Protein AF-A0A7S4MB52-F1 (afdb_monomer_lite)

Sequence (101 aa):
MNSFMSLLDYGFTPCSLAEGSASCRYPENYVQAESKYTPANITDAEQVVNDLDLLLTGNRINPTFKQYIINEYNETMTNESPEAAFKLAQKLVVLSPEFHV

pLDDT: mean 79.73, std 15.94, range [48.81, 96.44]

Radius of gyration: 15.65 Å; chains: 1; bounding box: 41×30×42 Å

Foldseek 3Di:
DCPVLCCLVQADFDWDDDDPDTDTDDGPPDRPDHPPDDQPDLPDLLSLLCVLCCPQQNVPDDPVLSVVLSVQLNVCCVVPNSSRSSSSSNVSSCVDPSNVD

Structure (mmCIF, N/CA/C/O backbone):
data_AF-A0A7S4MB52-F1
#
_entry.id   AF-A0A7S4MB52-F1
#
loop_
_atom_site.group_PDB
_atom_site.id
_atom_site.type_symbol
_atom_site.label_atom_id
_atom_site.label_alt_id
_atom_site.label_comp_id
_atom_site.label_asym_id
_atom_site.label_entity_id
_atom_site.label_seq_id
_atom_site.pdbx_PDB_ins_code
_atom_site.Cartn_x
_atom_site.Cartn_y
_atom_site.Cartn_z
_atom_site.occupancy
_atom_site.B_iso_or_equiv
_atom_site.auth_seq_id
_atom_site.auth_comp_id
_atom_site.auth_asym_id
_atom_site.auth_atom_id
_atom_site.pdbx_PDB_model_num
ATOM 1 N N . MET A 1 1 ? 16.500 -4.107 -2.897 1.00 48.81 1 MET A N 1
ATOM 2 C CA . MET A 1 1 ? 15.033 -3.973 -2.748 1.00 48.81 1 MET A CA 1
ATOM 3 C C . MET A 1 1 ? 14.528 -2.576 -3.154 1.00 48.81 1 MET A C 1
ATOM 5 O O . MET A 1 1 ? 13.607 -2.074 -2.538 1.00 48.81 1 MET A O 1
ATOM 9 N N . ASN A 1 2 ? 15.062 -1.943 -4.213 1.00 54.75 2 ASN A N 1
ATOM 10 C CA . ASN A 1 2 ? 14.678 -0.558 -4.569 1.00 54.75 2 ASN A CA 1
ATOM 11 C C . ASN A 1 2 ? 13.768 -0.457 -5.803 1.00 54.75 2 ASN A C 1
ATOM 13 O O . ASN A 1 2 ? 13.092 0.547 -5.981 1.00 54.75 2 ASN A O 1
ATOM 17 N N . SER A 1 3 ? 13.705 -1.494 -6.641 1.00 60.88 3 SER A N 1
ATOM 18 C CA . SER A 1 3 ? 13.042 -1.403 -7.947 1.00 60.88 3 SER A CA 1
ATOM 19 C C . SER A 1 3 ? 11.515 -1.286 -7.863 1.00 60.88 3 SER A C 1
ATOM 21 O O . SER A 1 3 ? 10.936 -0.516 -8.621 1.00 60.88 3 SER A O 1
ATOM 23 N N . PHE A 1 4 ? 10.856 -1.992 -6.933 1.00 70.62 4 PHE A N 1
ATOM 24 C CA . PHE A 1 4 ? 9.396 -1.892 -6.764 1.00 70.62 4 PHE A CA 1
ATOM 25 C C . PHE A 1 4 ? 8.981 -0.618 -6.014 1.00 70.62 4 PHE A C 1
ATOM 27 O O . PHE A 1 4 ? 7.970 -0.007 -6.335 1.00 70.62 4 PHE A O 1
ATOM 34 N N . MET A 1 5 ? 9.801 -0.156 -5.068 1.00 71.88 5 MET A N 1
ATOM 35 C CA . MET A 1 5 ? 9.579 1.122 -4.387 1.00 71.88 5 MET A CA 1
ATOM 36 C C . MET A 1 5 ? 9.654 2.292 -5.378 1.00 71.88 5 MET A C 1
ATOM 38 O O . MET A 1 5 ? 8.769 3.139 -5.407 1.00 71.88 5 MET A O 1
ATOM 42 N N . SER A 1 6 ? 10.660 2.289 -6.263 1.00 66.69 6 SER A N 1
ATOM 43 C CA . SER A 1 6 ? 10.762 3.270 -7.348 1.00 66.69 6 SER A CA 1
ATOM 44 C C . SER A 1 6 ? 9.597 3.185 -8.337 1.00 66.69 6 SER A C 1
ATOM 46 O O . SER A 1 6 ? 9.183 4.221 -8.845 1.00 66.69 6 SER A O 1
ATOM 48 N N . LEU A 1 7 ? 9.035 1.992 -8.575 1.00 72.06 7 LEU A N 1
ATOM 49 C CA . LEU A 1 7 ? 7.821 1.826 -9.380 1.00 72.06 7 LEU A CA 1
ATOM 50 C C . LEU A 1 7 ? 6.606 2.495 -8.724 1.00 72.06 7 LEU A C 1
ATOM 52 O O . LEU A 1 7 ? 5.864 3.194 -9.406 1.00 72.06 7 LEU A O 1
ATOM 56 N N . LEU A 1 8 ? 6.412 2.310 -7.416 1.00 72.25 8 LEU A N 1
ATOM 57 C CA . LEU A 1 8 ? 5.340 2.985 -6.676 1.00 72.25 8 LEU A CA 1
ATOM 58 C C . LEU A 1 8 ? 5.541 4.503 -6.644 1.00 72.25 8 LEU A C 1
ATOM 60 O O . LEU A 1 8 ? 4.575 5.264 -6.684 1.00 72.25 8 LEU A O 1
ATOM 64 N N . ASP A 1 9 ? 6.794 4.955 -6.565 1.00 68.94 9 ASP A N 1
ATOM 65 C CA . ASP A 1 9 ? 7.103 6.376 -6.476 1.00 68.94 9 ASP A CA 1
ATOM 66 C C . ASP A 1 9 ? 7.006 7.128 -7.798 1.00 68.94 9 ASP A C 1
ATOM 68 O O . ASP A 1 9 ? 6.451 8.230 -7.817 1.00 68.94 9 ASP A O 1
ATOM 72 N N . TYR A 1 10 ? 7.527 6.534 -8.868 1.00 65.12 10 TYR A N 1
ATOM 73 C CA . TYR A 1 10 ? 7.819 7.223 -10.123 1.00 65.12 10 TYR A CA 1
ATOM 74 C C . TYR A 1 10 ? 7.326 6.476 -11.369 1.00 65.12 10 TYR A C 1
ATOM 76 O O . TYR A 1 10 ? 7.445 7.005 -12.473 1.00 65.12 10 TYR A O 1
ATOM 84 N N . GLY A 1 11 ? 6.778 5.264 -11.228 1.00 62.38 11 GLY A N 1
ATOM 85 C CA . GLY A 1 11 ? 6.425 4.418 -12.366 1.00 62.38 11 GLY A CA 1
ATOM 86 C C . GLY A 1 11 ? 7.638 3.755 -13.042 1.00 62.38 11 GLY A C 1
ATOM 87 O O . GLY A 1 11 ? 8.787 3.941 -12.634 1.00 62.38 11 GLY A O 1
ATOM 88 N N . PHE A 1 12 ? 7.404 2.956 -14.092 1.00 61.28 12 PHE A N 1
ATOM 89 C CA . PHE A 1 12 ? 8.492 2.465 -14.949 1.00 61.28 12 PHE A CA 1
ATOM 90 C C . PHE A 1 12 ? 8.906 3.528 -15.966 1.00 61.28 12 PHE A C 1
ATOM 92 O O . PHE A 1 12 ? 8.147 3.873 -16.875 1.00 61.28 12 PHE A O 1
ATOM 99 N N . THR A 1 13 ? 10.154 3.968 -15.856 1.00 60.47 13 THR A N 1
ATOM 100 C CA . THR A 1 13 ? 10.801 4.819 -16.849 1.00 60.47 13 THR A CA 1
ATOM 101 C C . THR A 1 13 ? 11.457 3.959 -17.936 1.00 60.47 13 THR A C 1
ATOM 103 O O . THR A 1 13 ? 12.293 3.114 -17.602 1.00 60.47 13 THR A O 1
ATOM 106 N N . PRO A 1 14 ? 11.161 4.163 -19.234 1.00 57.34 14 PRO A N 1
ATOM 107 C CA . PRO A 1 14 ? 11.891 3.487 -20.297 1.00 57.34 14 PRO A CA 1
ATOM 108 C C . PRO A 1 14 ? 13.359 3.924 -20.299 1.00 57.34 14 PRO A C 1
ATOM 110 O O . PRO A 1 14 ? 13.674 5.106 -20.468 1.00 57.34 14 PRO A O 1
ATOM 113 N N . CYS A 1 15 ? 14.265 2.957 -20.172 1.00 59.91 15 CYS A N 1
ATOM 114 C CA . CYS A 1 15 ? 15.679 3.153 -20.468 1.00 59.91 15 CYS A CA 1
ATOM 115 C C . CYS A 1 15 ? 15.984 2.530 -21.833 1.00 59.91 15 CYS A C 1
ATOM 117 O O . CYS A 1 15 ? 15.704 1.357 -22.076 1.00 59.91 15 CYS A O 1
ATOM 119 N N . SER A 1 16 ? 16.555 3.331 -22.728 1.00 59.38 16 SER A N 1
ATOM 120 C CA . SER A 1 16 ? 17.088 2.855 -24.002 1.00 59.38 16 SER A CA 1
ATOM 121 C C . SER A 1 16 ? 18.531 2.406 -23.787 1.00 59.38 16 SER A C 1
ATOM 123 O O . SER A 1 16 ? 19.354 3.187 -23.303 1.00 59.38 16 SER A O 1
ATOM 125 N N . LEU A 1 17 ? 18.832 1.159 -24.154 1.00 56.09 17 LEU A N 1
ATOM 126 C CA . LEU A 1 17 ? 20.193 0.634 -24.241 1.00 56.09 17 LEU A CA 1
ATOM 127 C C . LEU A 1 17 ? 20.618 0.678 -25.711 1.00 56.09 17 LEU A C 1
ATOM 129 O O . LEU A 1 17 ? 20.385 -0.271 -26.456 1.00 56.09 17 LEU A O 1
ATOM 133 N N . ALA A 1 18 ? 21.207 1.795 -26.131 1.00 51.53 18 ALA A N 1
ATOM 134 C CA . ALA A 1 18 ? 21.846 1.904 -27.437 1.00 51.53 18 ALA A CA 1
ATOM 135 C C . ALA A 1 18 ? 23.366 1.861 -27.235 1.00 51.53 18 ALA A C 1
ATOM 137 O O . ALA A 1 18 ? 23.899 2.627 -26.432 1.00 51.53 18 ALA A O 1
ATOM 138 N N . GLU A 1 19 ? 24.021 0.914 -27.915 1.00 48.97 19 GLU A N 1
ATOM 139 C CA . GLU A 1 19 ? 25.476 0.745 -28.087 1.00 48.97 19 GLU A CA 1
ATOM 140 C C . GLU A 1 19 ? 26.359 1.570 -27.128 1.00 48.97 19 GLU A C 1
ATOM 142 O O . GLU A 1 19 ? 26.889 2.623 -27.470 1.00 48.97 19 GLU A O 1
ATOM 147 N N . GLY A 1 20 ? 26.520 1.085 -25.892 1.00 55.66 20 GLY A N 1
ATOM 148 C CA . GLY A 1 20 ? 27.486 1.636 -24.934 1.00 55.66 20 GLY A CA 1
ATOM 149 C C . GLY A 1 20 ? 27.016 2.827 -24.090 1.00 55.66 20 GLY A C 1
ATOM 150 O O . GLY A 1 20 ? 27.774 3.273 -23.232 1.00 55.66 20 GLY A O 1
ATOM 151 N N . SER A 1 21 ? 25.778 3.309 -24.249 1.00 49.81 21 SER A N 1
ATOM 152 C CA . SER A 1 21 ? 25.195 4.329 -23.366 1.00 49.81 21 SER A CA 1
ATOM 153 C C . SER A 1 21 ? 23.776 3.958 -22.922 1.00 49.81 21 SER A C 1
ATOM 155 O O . SER A 1 21 ? 22.879 3.727 -23.732 1.00 49.81 21 SER A O 1
ATOM 157 N N . ALA A 1 22 ? 23.566 3.878 -21.607 1.00 55.91 22 ALA A N 1
ATOM 158 C CA . ALA A 1 22 ? 22.232 3.767 -21.031 1.00 55.91 22 ALA A CA 1
ATOM 159 C C . ALA A 1 22 ? 21.661 5.182 -20.867 1.00 55.91 22 ALA A C 1
ATOM 161 O O . ALA A 1 22 ? 22.129 5.939 -20.018 1.00 55.91 22 ALA A O 1
ATOM 162 N N . SER A 1 23 ? 20.662 5.551 -21.674 1.00 60.03 23 SER A N 1
ATOM 163 C CA . SER A 1 23 ? 19.932 6.811 -21.495 1.00 60.03 23 SER A CA 1
ATOM 164 C C . SER A 1 23 ? 18.545 6.514 -20.930 1.00 60.03 23 SER A C 1
ATOM 166 O O . SER A 1 23 ? 17.683 5.973 -21.630 1.00 60.03 23 SER A O 1
ATOM 168 N N . CYS A 1 24 ? 18.323 6.868 -19.668 1.00 60.81 24 CYS A N 1
ATOM 169 C CA . CYS A 1 24 ? 16.996 6.857 -19.060 1.00 60.81 24 CYS A CA 1
ATOM 170 C C . CYS A 1 24 ? 16.377 8.255 -19.214 1.00 60.81 24 CYS A C 1
ATOM 172 O O . CYS A 1 24 ? 16.998 9.255 -18.849 1.00 60.81 24 CYS A O 1
ATOM 174 N N . ARG A 1 25 ? 15.174 8.350 -19.795 1.00 58.91 25 ARG A N 1
ATOM 175 C CA . ARG A 1 25 ? 14.449 9.629 -19.915 1.00 58.91 25 ARG A CA 1
ATOM 176 C C . ARG A 1 25 ? 13.901 10.022 -18.540 1.00 58.91 25 ARG A C 1
ATOM 178 O O . ARG A 1 25 ? 13.073 9.301 -18.015 1.00 58.91 25 ARG A O 1
ATOM 185 N N . TYR A 1 26 ? 14.334 11.138 -17.953 1.00 55.66 26 TYR A N 1
ATOM 186 C CA . TYR A 1 26 ? 13.784 11.612 -16.670 1.00 55.66 26 TYR A CA 1
ATOM 187 C C . TYR A 1 26 ? 12.250 11.842 -16.735 1.00 55.66 26 TYR A C 1
ATOM 189 O O . TYR A 1 26 ? 11.716 12.129 -17.811 1.00 55.66 26 TYR A O 1
ATOM 197 N N . PRO A 1 27 ? 11.532 11.680 -15.606 1.00 53.34 27 PRO A N 1
ATOM 198 C CA . PRO A 1 27 ? 10.235 10.999 -15.558 1.00 53.34 27 PRO A CA 1
ATOM 199 C C . PRO A 1 27 ? 8.999 11.879 -15.775 1.00 53.34 27 PRO A C 1
ATOM 201 O O . PRO A 1 27 ? 7.892 11.361 -15.715 1.00 53.34 27 PRO A O 1
ATOM 204 N N . GLU A 1 28 ? 9.126 13.178 -16.048 1.00 53.59 28 GLU A N 1
ATOM 205 C CA . GLU A 1 28 ? 7.950 14.065 -15.978 1.00 53.59 28 GLU A CA 1
ATOM 206 C C . GLU A 1 28 ? 6.864 13.771 -17.028 1.00 53.59 28 GLU A C 1
ATOM 208 O O . GLU A 1 28 ? 5.720 14.153 -16.823 1.00 53.59 28 GLU A O 1
ATOM 213 N N . ASN A 1 29 ? 7.177 13.069 -18.128 1.00 52.44 29 ASN A N 1
ATOM 214 C CA . ASN A 1 29 ? 6.220 12.873 -19.230 1.00 52.44 29 ASN A CA 1
ATOM 215 C C . ASN A 1 29 ? 6.176 11.458 -19.842 1.00 52.44 29 ASN A C 1
ATOM 217 O O . ASN A 1 29 ? 5.504 11.261 -20.852 1.00 52.44 29 ASN A O 1
ATOM 221 N N . TYR A 1 30 ? 6.906 10.475 -19.300 1.00 53.84 30 TYR A N 1
ATOM 222 C CA . TYR A 1 30 ? 7.011 9.133 -19.902 1.00 53.84 30 TYR A CA 1
ATOM 223 C C . TYR A 1 30 ? 7.032 8.026 -18.839 1.00 53.84 30 TYR A C 1
ATOM 225 O O . TYR A 1 30 ? 8.044 7.354 -18.647 1.00 53.84 30 TYR A O 1
ATOM 233 N N . VAL A 1 31 ? 5.895 7.815 -18.173 1.00 56.28 31 VAL A N 1
ATOM 234 C CA . VAL A 1 31 ? 5.652 6.609 -17.369 1.00 56.28 31 VAL A CA 1
ATOM 235 C C . VAL A 1 31 ? 5.094 5.528 -18.296 1.00 56.28 31 VAL A C 1
ATOM 237 O O . VAL A 1 31 ? 4.007 5.677 -18.849 1.00 56.28 31 VAL A O 1
ATOM 240 N N . GLN A 1 32 ? 5.851 4.453 -18.527 1.00 55.72 32 GLN A N 1
ATOM 241 C CA . GLN A 1 32 ? 5.436 3.367 -19.430 1.00 55.72 32 GLN A CA 1
ATOM 242 C C . GLN A 1 32 ? 4.526 2.336 -18.753 1.00 55.72 32 GLN A C 1
ATOM 244 O O . GLN A 1 32 ? 3.742 1.673 -19.431 1.00 55.72 32 GLN A O 1
ATOM 249 N N . ALA A 1 33 ? 4.622 2.199 -17.430 1.00 56.94 33 ALA A N 1
ATOM 250 C CA . ALA A 1 33 ? 3.730 1.362 -16.643 1.00 56.94 33 ALA A CA 1
ATOM 251 C C . ALA A 1 33 ? 3.542 1.956 -15.242 1.00 56.94 33 ALA A C 1
ATOM 253 O O . ALA A 1 33 ? 4.512 2.210 -14.525 1.00 56.94 33 ALA A O 1
ATOM 254 N N . GLU A 1 34 ? 2.278 2.156 -14.882 1.00 62.12 34 GLU A N 1
ATOM 255 C CA . GLU A 1 34 ? 1.805 2.568 -13.563 1.00 62.12 34 GLU A CA 1
ATOM 256 C C . GLU A 1 34 ? 0.845 1.504 -13.020 1.00 62.12 34 GLU A C 1
ATOM 258 O O . GLU A 1 34 ? 0.166 0.805 -13.784 1.00 62.12 34 GLU A O 1
ATOM 263 N N . SER A 1 35 ? 0.770 1.376 -11.697 1.00 64.56 35 SER A N 1
ATOM 264 C CA . SER A 1 35 ? -0.303 0.604 -11.079 1.00 64.56 35 SER A CA 1
ATOM 265 C C . SER A 1 35 ? -1.627 1.334 -11.306 1.00 64.56 35 SER A C 1
ATOM 267 O O . SER A 1 35 ? -1.849 2.394 -10.735 1.00 64.56 35 SER A O 1
ATOM 269 N N . LYS A 1 36 ? -2.528 0.742 -12.097 1.00 71.75 36 LYS A N 1
ATOM 270 C CA . LYS A 1 36 ? -3.898 1.255 -12.297 1.00 71.75 36 LYS A CA 1
ATOM 271 C C . LYS A 1 36 ? -4.873 0.841 -11.194 1.00 71.75 36 LYS A C 1
ATOM 273 O O . LYS A 1 36 ? -6.049 1.194 -11.254 1.00 71.75 36 LYS A O 1
ATOM 278 N N . TYR A 1 37 ? -4.416 0.038 -10.234 1.00 78.50 37 TYR A N 1
ATOM 279 C CA . T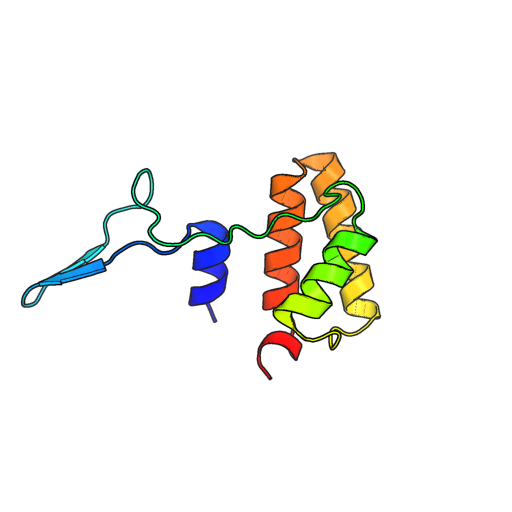YR A 1 37 ? -5.259 -0.388 -9.129 1.00 78.50 37 TYR A CA 1
ATOM 280 C C . TYR A 1 37 ? -5.638 0.822 -8.272 1.00 78.50 37 TYR A C 1
ATOM 282 O O . TYR A 1 37 ? -4.765 1.538 -7.782 1.00 78.50 37 TYR A O 1
ATOM 290 N N . THR A 1 38 ? -6.941 1.019 -8.098 1.00 80.38 38 THR A N 1
ATOM 291 C CA . THR A 1 38 ? -7.526 2.010 -7.198 1.00 80.38 38 THR A CA 1
ATOM 292 C C . THR A 1 38 ? -8.542 1.296 -6.310 1.00 80.38 38 THR A C 1
ATOM 294 O O . THR A 1 38 ? -9.326 0.489 -6.820 1.00 80.38 38 THR A O 1
ATOM 297 N N . PRO A 1 39 ? -8.516 1.526 -4.988 1.00 83.75 39 PRO A N 1
ATOM 298 C CA . PRO A 1 39 ? -9.473 0.903 -4.091 1.00 83.75 39 PRO A CA 1
ATOM 299 C C . PRO A 1 39 ? -10.881 1.435 -4.363 1.00 83.75 39 PRO A C 1
ATOM 301 O O . PRO A 1 39 ? -11.063 2.615 -4.669 1.00 83.75 39 PRO A O 1
ATOM 304 N N . ALA A 1 40 ? -11.889 0.574 -4.204 1.00 84.69 40 ALA A N 1
ATOM 305 C CA . ALA A 1 40 ? -13.289 0.956 -4.397 1.00 84.69 40 ALA A CA 1
ATOM 306 C C . ALA A 1 40 ? -13.729 2.066 -3.426 1.00 84.69 40 ALA A C 1
ATOM 308 O O . ALA A 1 40 ? -14.550 2.913 -3.777 1.00 84.69 40 ALA A O 1
ATOM 309 N N . ASN A 1 41 ? -13.157 2.071 -2.220 1.00 88.69 41 ASN A N 1
ATOM 310 C CA . ASN A 1 41 ? -13.351 3.109 -1.224 1.00 88.69 41 ASN A CA 1
ATOM 311 C C . ASN A 1 41 ? -12.003 3.522 -0.623 1.00 88.69 41 ASN A C 1
ATOM 313 O O . ASN A 1 41 ? -11.508 2.899 0.310 1.00 88.69 41 ASN A O 1
ATOM 317 N N . ILE A 1 42 ? -11.415 4.599 -1.144 1.00 89.12 42 ILE A N 1
ATOM 318 C CA . ILE A 1 42 ? -10.127 5.117 -0.656 1.00 89.12 42 ILE A CA 1
ATOM 319 C C . ILE A 1 42 ? -10.213 5.721 0.756 1.00 89.12 42 ILE A C 1
ATOM 321 O O . ILE A 1 42 ? -9.194 5.950 1.397 1.00 89.12 42 ILE A O 1
ATOM 325 N N . THR A 1 43 ? -11.415 5.993 1.267 1.00 89.81 43 THR A N 1
ATOM 326 C CA . THR A 1 43 ? -11.587 6.551 2.619 1.00 89.81 43 THR A CA 1
ATOM 327 C C . THR A 1 43 ? -11.626 5.493 3.718 1.00 89.81 43 THR A C 1
ATOM 329 O O . THR A 1 43 ? -11.486 5.834 4.888 1.00 89.81 43 THR A O 1
ATOM 332 N N . ASP A 1 44 ? -11.784 4.219 3.355 1.00 93.00 44 ASP A N 1
ATOM 333 C CA . ASP A 1 44 ? -11.822 3.105 4.299 1.00 93.00 44 ASP A CA 1
ATOM 334 C C . ASP A 1 44 ? -10.446 2.433 4.384 1.00 93.00 44 ASP A C 1
ATOM 336 O O . ASP A 1 44 ? -10.109 1.550 3.595 1.00 93.00 44 ASP A O 1
ATOM 340 N N . ALA A 1 45 ? -9.638 2.869 5.351 1.00 93.00 45 ALA A N 1
ATOM 341 C CA . ALA A 1 45 ? -8.281 2.369 5.549 1.00 93.00 45 ALA A CA 1
ATOM 342 C C . ALA A 1 45 ? -8.222 0.844 5.739 1.00 93.00 45 ALA A C 1
ATOM 344 O O . ALA A 1 45 ? -7.313 0.192 5.225 1.00 93.00 45 ALA A O 1
ATOM 345 N N . GLU A 1 46 ? -9.182 0.262 6.459 1.00 93.88 46 GLU A N 1
ATOM 346 C CA . GLU A 1 46 ? -9.194 -1.174 6.730 1.00 93.88 46 GLU A CA 1
ATOM 347 C C . GLU A 1 46 ? -9.486 -1.960 5.450 1.00 93.88 46 GLU A C 1
ATOM 349 O O . GLU A 1 46 ? -8.784 -2.929 5.147 1.00 93.88 46 GLU A O 1
ATOM 354 N N . GLN A 1 47 ? -10.458 -1.506 4.654 1.00 93.69 47 GLN A N 1
ATOM 355 C CA . GLN A 1 47 ? -10.729 -2.093 3.347 1.00 93.69 47 GLN A CA 1
ATOM 356 C C . GLN A 1 47 ? -9.506 -1.992 2.424 1.00 93.69 47 GLN A C 1
ATOM 358 O O . GLN A 1 47 ? -9.084 -3.002 1.862 1.00 93.69 47 GLN A O 1
ATOM 363 N N . VAL A 1 48 ? -8.893 -0.807 2.311 1.00 93.50 48 VAL A N 1
ATOM 364 C CA . VAL A 1 48 ? -7.725 -0.597 1.440 1.00 93.50 48 VAL A CA 1
ATOM 365 C C . VAL A 1 48 ? -6.566 -1.516 1.819 1.00 93.50 48 VAL A C 1
ATOM 367 O O . VAL A 1 48 ? -5.975 -2.158 0.949 1.00 93.50 48 VAL A O 1
ATOM 370 N N . VAL A 1 49 ? -6.225 -1.600 3.106 1.00 93.50 49 VAL A N 1
ATOM 371 C CA . VAL A 1 49 ? -5.101 -2.427 3.561 1.00 93.50 49 VAL A CA 1
ATOM 372 C C . VAL A 1 49 ? -5.403 -3.916 3.385 1.00 93.50 49 VAL A C 1
ATOM 374 O O . VAL A 1 49 ? -4.508 -4.668 3.004 1.00 93.50 49 VAL A O 1
ATOM 377 N N . ASN A 1 50 ? -6.647 -4.353 3.599 1.00 94.06 50 ASN A N 1
ATOM 378 C CA . ASN A 1 50 ? -7.049 -5.737 3.339 1.00 94.06 50 ASN A CA 1
ATOM 379 C C . ASN A 1 50 ? -6.969 -6.101 1.853 1.00 94.06 50 ASN A C 1
ATOM 381 O O . ASN A 1 50 ? -6.481 -7.181 1.519 1.00 94.06 50 ASN A O 1
ATOM 385 N N . ASP A 1 51 ? -7.376 -5.200 0.962 1.00 92.94 51 ASP A N 1
ATOM 386 C CA . ASP A 1 51 ? -7.256 -5.430 -0.475 1.00 92.94 51 ASP A CA 1
ATOM 387 C C . ASP A 1 51 ? -5.782 -5.511 -0.903 1.00 92.94 51 ASP A C 1
ATOM 389 O O . ASP A 1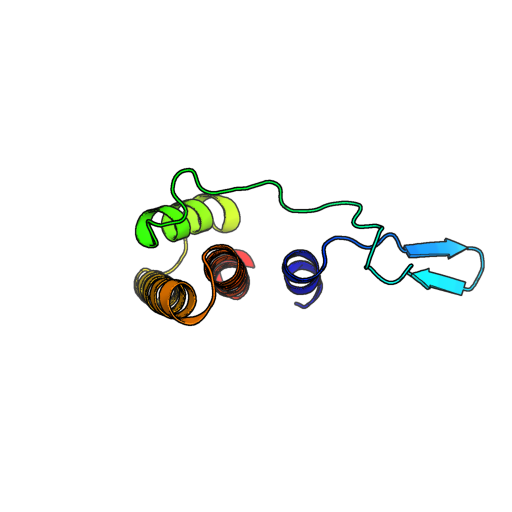 51 ? -5.405 -6.386 -1.683 1.00 92.94 51 ASP A O 1
ATOM 393 N N . LEU A 1 52 ? -4.918 -4.638 -0.370 1.00 91.69 52 LEU A N 1
ATOM 394 C CA . LEU A 1 52 ? -3.478 -4.684 -0.644 1.00 91.69 52 LEU A CA 1
ATOM 395 C C . LEU A 1 52 ? -2.824 -5.958 -0.096 1.00 91.69 52 LEU A C 1
ATOM 397 O O . LEU A 1 52 ? -1.981 -6.545 -0.772 1.00 91.69 52 LEU A O 1
ATOM 401 N N . ASP A 1 53 ? -3.219 -6.407 1.094 1.00 94.31 53 ASP A N 1
ATOM 402 C CA . ASP A 1 53 ? -2.755 -7.664 1.681 1.00 94.31 53 ASP A CA 1
ATOM 403 C C . ASP A 1 53 ? -3.118 -8.862 0.792 1.00 94.31 53 ASP A C 1
ATOM 405 O O . ASP A 1 53 ? -2.260 -9.688 0.465 1.00 94.31 53 ASP A O 1
ATOM 409 N N . LEU A 1 54 ? -4.364 -8.915 0.314 1.00 92.19 54 LEU A N 1
ATOM 410 C CA . LEU A 1 54 ? -4.819 -9.938 -0.621 1.00 92.19 54 LEU A CA 1
ATOM 411 C C . LEU A 1 54 ? -4.029 -9.897 -1.936 1.00 92.19 54 LEU A C 1
ATOM 413 O O . LEU A 1 54 ? -3.539 -10.931 -2.389 1.00 92.19 54 LEU A O 1
ATOM 417 N N . LEU A 1 55 ? -3.904 -8.718 -2.549 1.00 89.75 55 LEU A N 1
ATOM 418 C CA . LEU A 1 55 ? -3.320 -8.562 -3.883 1.00 89.75 55 L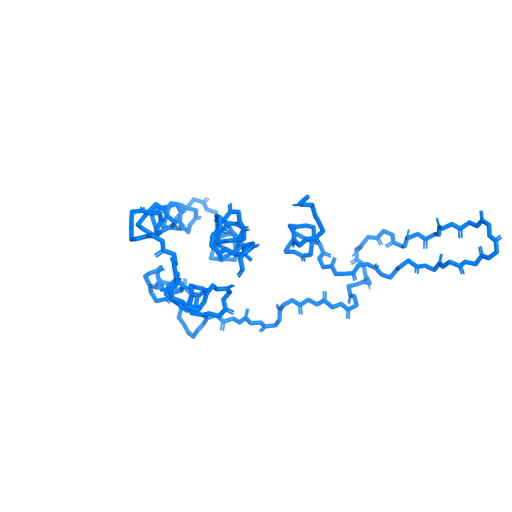EU A CA 1
ATOM 419 C C . LEU A 1 55 ? -1.803 -8.756 -3.910 1.00 89.75 55 LEU A C 1
ATOM 421 O O . LEU A 1 55 ? -1.279 -9.295 -4.883 1.00 89.75 55 LEU A O 1
ATOM 425 N N . LEU A 1 56 ? -1.096 -8.287 -2.881 1.00 89.31 56 LEU A N 1
ATOM 426 C CA . LEU A 1 56 ? 0.366 -8.236 -2.881 1.00 89.31 56 LEU A CA 1
ATOM 427 C C . LEU A 1 56 ? 1.001 -9.360 -2.072 1.00 89.31 56 LEU A C 1
ATOM 429 O O . LEU A 1 56 ? 2.126 -9.749 -2.376 1.00 89.31 56 LEU A O 1
ATOM 433 N N . THR A 1 57 ? 0.309 -9.895 -1.065 1.00 89.75 57 THR A N 1
ATOM 434 C CA . THR A 1 57 ? 0.873 -10.955 -0.219 1.00 89.75 57 THR A CA 1
ATOM 435 C C . THR A 1 57 ? -0.002 -12.201 -0.130 1.00 89.75 57 THR A C 1
ATOM 437 O O . THR A 1 57 ? 0.468 -13.219 0.368 1.00 89.75 57 THR A O 1
ATOM 440 N N . GLY A 1 58 ? -1.240 -12.178 -0.631 1.00 91.25 58 GLY A N 1
ATOM 441 C CA . GLY A 1 58 ? -2.162 -13.307 -0.528 1.00 91.25 58 GLY A CA 1
ATOM 442 C C . GLY A 1 58 ? -2.724 -13.505 0.882 1.00 91.25 58 GLY A C 1
ATOM 443 O O . GLY A 1 58 ? -2.858 -14.649 1.314 1.00 91.25 58 GLY A O 1
ATOM 444 N N . ASN A 1 59 ? -3.050 -12.417 1.592 1.00 92.88 59 ASN A N 1
ATOM 445 C CA . ASN A 1 59 ? -3.543 -12.419 2.980 1.00 92.88 59 ASN A CA 1
ATOM 446 C C . ASN A 1 59 ? -2.535 -12.963 4.003 1.00 92.88 59 ASN A C 1
ATOM 448 O O . ASN A 1 59 ? -2.914 -13.642 4.962 1.00 92.88 59 ASN A O 1
ATOM 452 N N . ARG A 1 60 ? -1.240 -12.733 3.771 1.00 93.25 60 ARG A N 1
ATOM 453 C CA . ARG A 1 60 ? -0.171 -13.260 4.625 1.00 93.25 60 ARG A CA 1
ATOM 454 C C . ARG A 1 60 ? 0.366 -12.223 5.604 1.00 93.25 60 ARG A C 1
ATOM 456 O O . ARG A 1 60 ? 1.068 -12.626 6.527 1.00 93.25 60 ARG A O 1
ATOM 463 N N . ILE A 1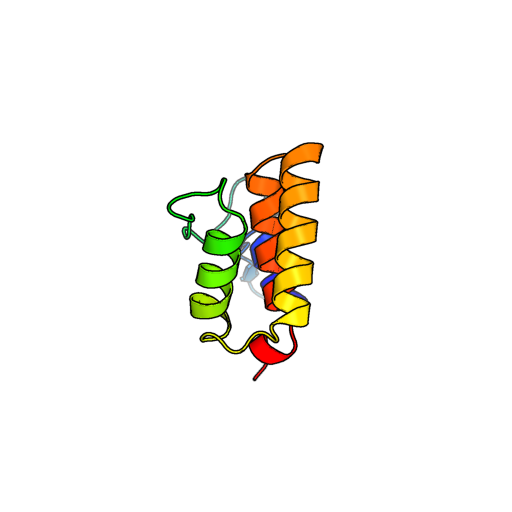 61 ? 0.027 -10.939 5.454 1.00 93.25 61 ILE A N 1
ATOM 464 C CA . ILE A 1 61 ? 0.527 -9.889 6.348 1.00 93.25 61 ILE A CA 1
ATOM 465 C C . ILE A 1 61 ? 0.135 -10.184 7.796 1.00 93.25 61 ILE A C 1
ATOM 467 O O . ILE A 1 61 ? -1.035 -10.393 8.128 1.00 93.25 61 ILE A O 1
ATOM 471 N N . ASN A 1 62 ? 1.129 -10.127 8.683 1.00 92.62 62 ASN A N 1
ATOM 472 C CA . ASN A 1 62 ? 0.916 -10.219 10.119 1.00 92.62 62 ASN A CA 1
ATOM 473 C C . ASN A 1 62 ? -0.146 -9.202 10.620 1.00 92.62 62 ASN A C 1
ATOM 475 O O . ASN A 1 62 ? -0.018 -8.009 10.334 1.00 92.62 62 ASN A O 1
ATOM 479 N N . PRO A 1 63 ? -1.136 -9.608 11.445 1.00 93.25 63 PRO A N 1
ATOM 480 C CA . PRO A 1 63 ? -2.189 -8.712 11.941 1.00 93.25 63 PRO A CA 1
ATOM 481 C C . PRO A 1 63 ? -1.686 -7.456 12.670 1.00 93.25 63 PRO A C 1
ATOM 483 O O . PRO A 1 63 ? -2.266 -6.383 12.529 1.00 93.25 63 PRO A O 1
ATOM 486 N N . THR A 1 64 ? -0.587 -7.556 13.421 1.00 94.19 64 THR A N 1
ATOM 487 C CA . THR A 1 64 ? 0.028 -6.411 14.110 1.00 94.19 64 THR A CA 1
ATOM 488 C C . THR A 1 64 ? 0.600 -5.413 13.109 1.00 94.19 64 THR A C 1
ATOM 490 O O . THR A 1 64 ? 0.422 -4.206 13.263 1.00 94.19 64 THR A O 1
ATOM 493 N N . PHE A 1 65 ? 1.262 -5.908 12.060 1.00 93.69 65 PHE A N 1
ATOM 494 C CA . PHE A 1 65 ? 1.794 -5.054 11.000 1.00 93.69 65 PHE A CA 1
ATOM 495 C C . PHE A 1 65 ? 0.665 -4.439 10.168 1.00 93.69 65 PHE A C 1
ATOM 497 O O . PHE A 1 65 ? 0.710 -3.257 9.846 1.00 93.69 65 PHE A O 1
ATOM 504 N N . LYS A 1 66 ? -0.408 -5.196 9.918 1.00 94.44 66 LYS A N 1
ATOM 505 C CA . LYS A 1 66 ? -1.629 -4.689 9.287 1.00 94.44 66 LYS A CA 1
ATOM 506 C C . LYS A 1 66 ? -2.218 -3.504 10.059 1.00 94.44 66 LYS A C 1
ATOM 508 O O . LYS A 1 66 ? -2.491 -2.468 9.460 1.00 94.44 66 LYS A O 1
ATOM 513 N N . GLN A 1 67 ? -2.348 -3.619 11.382 1.00 95.69 67 GLN A N 1
ATOM 514 C CA . GLN A 1 67 ? -2.854 -2.523 12.211 1.00 95.69 67 GLN A CA 1
ATOM 515 C C . GLN A 1 67 ? -1.943 -1.290 12.165 1.00 95.69 67 GLN A C 1
ATOM 517 O O . GLN A 1 67 ? -2.434 -0.164 12.134 1.00 95.69 67 GLN A O 1
ATOM 522 N N . TYR A 1 68 ? -0.624 -1.497 12.134 1.00 96.06 68 TYR A N 1
ATOM 523 C CA . TYR A 1 68 ? 0.337 -0.410 11.963 1.00 96.06 68 TYR A CA 1
ATOM 524 C C . TYR A 1 68 ? 0.109 0.340 10.641 1.00 96.06 68 TYR A C 1
ATOM 526 O O . TYR A 1 68 ? -0.033 1.559 10.658 1.00 96.06 68 TYR A O 1
ATOM 534 N N . ILE A 1 69 ? -0.038 -0.378 9.521 1.00 95.38 69 ILE A N 1
ATOM 535 C CA . ILE A 1 69 ? -0.317 0.231 8.209 1.00 95.38 69 ILE A CA 1
ATOM 536 C C . ILE A 1 69 ? -1.632 1.021 8.233 1.00 95.38 69 ILE A C 1
ATOM 538 O O . ILE A 1 69 ? -1.682 2.127 7.705 1.00 95.38 69 I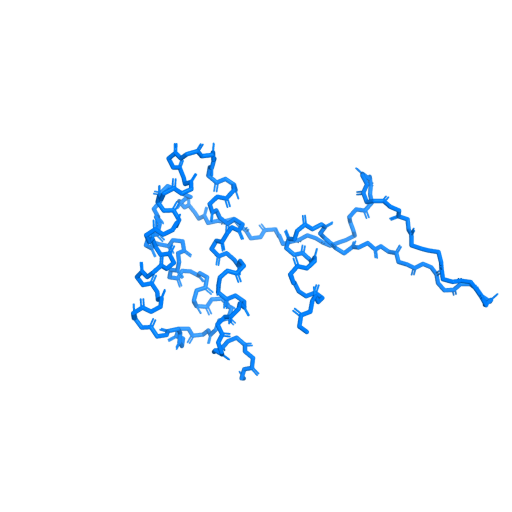LE A O 1
ATOM 542 N N . ILE A 1 70 ? -2.687 0.484 8.855 1.00 96.31 70 ILE A N 1
ATOM 543 C CA . ILE A 1 70 ? -3.988 1.167 8.974 1.00 96.31 70 ILE A CA 1
ATOM 544 C C . ILE A 1 70 ? -3.855 2.482 9.755 1.00 96.31 70 ILE A C 1
ATOM 546 O O . ILE A 1 70 ? -4.449 3.491 9.374 1.00 96.31 70 ILE A O 1
ATOM 550 N N . ASN A 1 71 ? -3.080 2.492 10.841 1.00 96.44 71 ASN A N 1
ATOM 551 C CA . ASN A 1 71 ? -2.876 3.696 11.646 1.00 96.44 71 ASN A CA 1
ATOM 552 C C . ASN A 1 71 ? -2.128 4.778 10.851 1.00 96.44 71 ASN A C 1
ATOM 554 O O . ASN A 1 71 ? -2.607 5.908 10.777 1.00 96.44 71 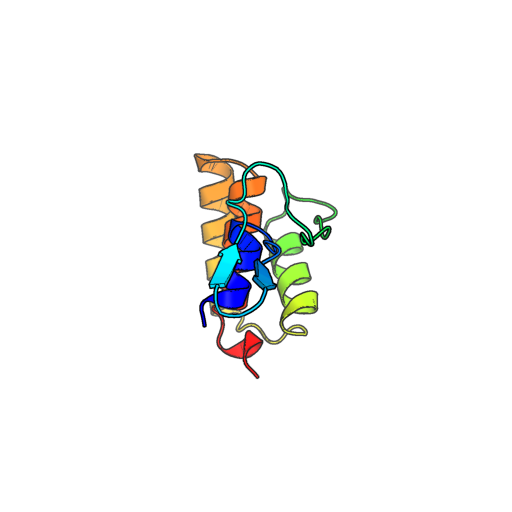ASN A O 1
ATOM 558 N N . GLU A 1 72 ? -1.016 4.411 10.210 1.00 96.00 72 GLU A N 1
ATOM 559 C CA . GLU A 1 72 ? -0.227 5.317 9.364 1.00 96.00 72 GLU A CA 1
ATOM 560 C C . GLU A 1 72 ? -1.060 5.851 8.190 1.00 96.00 72 GLU A C 1
ATOM 562 O O . GLU A 1 72 ? -1.034 7.042 7.893 1.00 96.00 72 GLU A O 1
ATOM 567 N N . TYR A 1 73 ? -1.878 4.997 7.565 1.00 95.81 73 TYR A N 1
ATOM 568 C CA . TYR A 1 73 ? -2.795 5.410 6.505 1.00 95.81 73 TYR A CA 1
ATOM 569 C C . TYR A 1 73 ? -3.753 6.501 6.980 1.00 95.81 73 TYR A C 1
ATOM 571 O O . TYR A 1 73 ? -3.879 7.531 6.326 1.00 95.81 73 TYR A O 1
ATOM 579 N N . ASN A 1 74 ? -4.424 6.297 8.118 1.00 96.31 74 ASN A N 1
ATOM 580 C CA . ASN A 1 74 ? -5.374 7.270 8.663 1.00 96.31 74 ASN A CA 1
ATOM 581 C C . ASN A 1 74 ? -4.698 8.598 9.037 1.00 96.31 74 ASN A C 1
ATOM 583 O O . ASN A 1 74 ? -5.278 9.671 8.841 1.00 96.31 74 ASN A O 1
ATOM 587 N N . GLU A 1 75 ? -3.471 8.536 9.551 1.00 96.00 75 GLU A N 1
ATOM 588 C CA . GLU A 1 75 ? -2.680 9.722 9.866 1.00 96.00 75 GLU A CA 1
ATOM 589 C C . GLU A 1 75 ? -2.321 10.507 8.596 1.00 96.00 75 GLU A C 1
ATOM 591 O O . GLU A 1 75 ? -2.622 11.699 8.499 1.00 96.00 75 GLU A O 1
ATOM 596 N N . THR A 1 76 ? -1.773 9.846 7.573 1.00 94.38 76 THR A N 1
ATOM 597 C CA . THR A 1 76 ? -1.445 10.487 6.288 1.00 94.38 76 THR A CA 1
ATOM 598 C C . THR A 1 76 ? -2.688 10.981 5.549 1.00 94.38 76 THR A C 1
ATOM 600 O O . THR A 1 76 ? -2.659 12.056 4.955 1.00 94.38 76 THR A O 1
ATOM 603 N N . MET A 1 77 ? -3.805 10.254 5.630 1.00 92.31 77 MET A N 1
ATOM 604 C CA . MET A 1 77 ? -5.096 10.653 5.059 1.00 92.31 77 MET A CA 1
ATOM 605 C C . MET A 1 77 ? -5.573 11.992 5.636 1.00 92.31 77 MET A C 1
ATOM 607 O O . MET A 1 77 ? -6.156 12.806 4.922 1.00 92.31 77 MET A O 1
ATOM 611 N N . THR A 1 78 ? -5.317 12.219 6.927 1.00 93.06 78 THR A N 1
ATOM 612 C CA . THR A 1 78 ? -5.696 13.448 7.636 1.00 93.06 78 THR A CA 1
ATOM 613 C C . THR A 1 78 ? -4.720 14.593 7.362 1.00 93.06 78 THR A C 1
ATOM 615 O O . THR A 1 78 ? -5.141 15.741 7.226 1.00 93.06 78 THR A O 1
ATOM 618 N N . ASN A 1 79 ? -3.421 14.291 7.292 1.00 92.25 79 ASN A N 1
ATOM 619 C CA . ASN A 1 79 ? -2.359 15.295 7.224 1.00 92.25 79 ASN A CA 1
ATOM 620 C C . ASN A 1 79 ? -2.009 15.740 5.797 1.00 92.25 79 ASN A C 1
ATOM 622 O O . ASN A 1 79 ? -1.557 16.869 5.610 1.00 92.25 79 ASN A O 1
ATOM 626 N N . GLU A 1 80 ? -2.189 14.870 4.802 1.00 92.38 80 GLU A N 1
ATOM 627 C CA . GLU A 1 80 ? -1.729 15.096 3.429 1.00 92.38 80 GLU A CA 1
ATOM 628 C C . GLU A 1 80 ? -2.865 14.951 2.411 1.00 92.38 80 GLU A C 1
ATOM 630 O O . GLU A 1 80 ? -3.488 15.941 2.022 1.00 92.38 80 GLU A O 1
ATOM 635 N N . SER A 1 81 ? -3.113 13.731 1.932 1.00 91.25 81 SER A N 1
ATOM 636 C CA . SER A 1 81 ? -4.158 13.436 0.955 1.00 91.25 81 SER A CA 1
ATOM 637 C C . SER A 1 81 ? -4.461 11.931 0.897 1.00 91.25 81 SER A C 1
ATOM 639 O O . SER A 1 81 ? -3.631 11.113 1.316 1.00 91.25 81 SER A O 1
ATOM 641 N N . PRO A 1 82 ? -5.612 11.536 0.325 1.00 89.00 82 PRO A N 1
ATOM 642 C CA . PRO A 1 82 ? -5.938 10.130 0.096 1.00 89.00 82 PRO A CA 1
ATOM 643 C C . PRO A 1 82 ? -4.930 9.388 -0.783 1.00 89.00 82 PRO A C 1
ATOM 645 O O . PRO A 1 82 ? -4.594 8.234 -0.526 1.00 89.00 82 PRO A O 1
ATOM 648 N N . GLU A 1 83 ? -4.405 10.051 -1.808 1.00 88.06 83 GLU A N 1
ATOM 649 C CA . GLU A 1 83 ? -3.421 9.476 -2.723 1.00 88.06 83 GLU A CA 1
ATOM 650 C C . GLU A 1 83 ? -2.077 9.244 -2.025 1.00 88.06 83 GLU A C 1
ATOM 652 O O . GLU A 1 83 ? -1.436 8.214 -2.248 1.00 88.06 83 GLU A O 1
ATOM 657 N N . ALA A 1 84 ? -1.662 10.171 -1.155 1.00 88.50 84 ALA A N 1
ATOM 658 C CA . ALA A 1 84 ? -0.456 10.025 -0.346 1.00 88.50 84 ALA A CA 1
ATOM 659 C C . ALA A 1 84 ? -0.585 8.852 0.639 1.00 88.50 84 ALA A C 1
ATOM 661 O O . ALA A 1 84 ? 0.316 8.012 0.712 1.00 88.50 84 ALA A O 1
ATOM 662 N N . ALA A 1 85 ? -1.732 8.736 1.316 1.00 91.88 85 ALA A N 1
ATOM 663 C CA . ALA A 1 85 ? -2.030 7.633 2.229 1.00 91.88 85 ALA A CA 1
ATOM 664 C C . ALA A 1 85 ? -2.026 6.274 1.512 1.00 91.88 85 ALA A C 1
ATOM 666 O O . ALA A 1 85 ? -1.386 5.320 1.962 1.00 91.88 85 ALA A O 1
ATOM 667 N N . PHE A 1 86 ? -2.661 6.195 0.340 1.00 91.06 86 PHE A N 1
ATOM 668 C CA . PHE A 1 86 ? -2.663 4.991 -0.489 1.00 91.06 86 PHE A CA 1
ATOM 669 C C . PHE A 1 86 ? -1.264 4.580 -0.932 1.00 91.06 86 PHE A C 1
ATOM 671 O O . PHE A 1 86 ? -0.874 3.418 -0.787 1.00 91.06 86 PHE A O 1
ATOM 678 N N . LYS A 1 87 ? -0.472 5.542 -1.400 1.00 89.31 87 LYS A N 1
ATOM 679 C CA . LYS A 1 87 ? 0.914 5.307 -1.792 1.00 89.31 87 LYS A CA 1
ATOM 680 C C . LYS A 1 87 ? 1.767 4.850 -0.608 1.00 89.31 87 LYS A C 1
ATOM 682 O O . LYS A 1 87 ? 2.588 3.948 -0.768 1.00 89.31 87 LYS A O 1
ATOM 687 N N . LEU A 1 88 ? 1.564 5.415 0.583 1.00 91.75 88 LEU A N 1
ATOM 688 C CA . LEU A 1 88 ? 2.238 4.971 1.803 1.00 91.75 88 LEU A CA 1
ATOM 689 C C . LEU A 1 88 ? 1.870 3.527 2.163 1.00 91.75 88 LEU A C 1
ATOM 691 O O . LEU A 1 88 ? 2.766 2.722 2.409 1.00 91.75 88 LEU A O 1
ATOM 695 N N . ALA A 1 89 ? 0.587 3.159 2.133 1.00 92.50 89 ALA A N 1
ATOM 696 C CA . ALA A 1 89 ? 0.180 1.783 2.413 1.00 92.50 89 ALA A CA 1
ATOM 697 C C . ALA A 1 89 ? 0.786 0.785 1.419 1.00 92.50 89 ALA A C 1
ATOM 699 O O . ALA A 1 89 ? 1.321 -0.239 1.842 1.00 92.50 89 ALA A O 1
ATOM 700 N N . GLN A 1 90 ? 0.796 1.096 0.118 1.00 90.69 90 GLN A N 1
ATOM 701 C CA . GLN A 1 90 ? 1.470 0.260 -0.885 1.00 90.69 90 GLN A CA 1
ATOM 702 C C . GLN A 1 90 ? 2.952 0.053 -0.549 1.00 90.69 90 GLN A C 1
ATOM 704 O O . GLN A 1 90 ? 3.458 -1.067 -0.622 1.00 90.69 90 GLN A O 1
ATOM 709 N N . LYS A 1 91 ? 3.644 1.122 -0.142 1.00 90.25 91 LYS A N 1
ATOM 710 C CA . LYS A 1 91 ? 5.051 1.066 0.267 1.00 90.25 91 LYS A CA 1
ATOM 711 C C . LYS A 1 91 ? 5.255 0.175 1.488 1.00 90.25 91 LYS A C 1
ATOM 713 O O . LYS A 1 91 ? 6.129 -0.686 1.468 1.00 90.25 91 LYS A O 1
ATOM 718 N N . LEU A 1 92 ? 4.452 0.355 2.533 1.00 91.75 92 LEU A N 1
ATOM 719 C CA . LEU A 1 92 ? 4.577 -0.420 3.767 1.00 91.75 92 LEU A CA 1
ATOM 720 C C . LEU A 1 92 ? 4.289 -1.909 3.540 1.00 91.75 92 LEU A C 1
ATOM 722 O O . LEU A 1 92 ? 5.013 -2.749 4.066 1.00 91.75 92 LEU A O 1
ATOM 726 N N . VAL A 1 93 ? 3.303 -2.245 2.702 1.00 91.06 93 VAL A N 1
ATOM 727 C CA . VAL A 1 93 ? 3.016 -3.637 2.321 1.00 91.06 93 VAL A CA 1
ATOM 728 C C . VAL A 1 93 ? 4.195 -4.266 1.577 1.00 91.06 93 VAL A C 1
ATOM 730 O O . VAL A 1 93 ? 4.578 -5.392 1.876 1.00 91.06 93 VAL A O 1
ATOM 733 N N . VAL A 1 94 ? 4.822 -3.549 0.648 1.00 88.75 94 VAL A N 1
ATOM 734 C CA . VAL A 1 94 ? 5.983 -4.058 -0.108 1.00 88.75 94 VAL A CA 1
ATOM 735 C C . VAL A 1 94 ? 7.220 -4.227 0.766 1.00 88.75 94 VAL A C 1
ATOM 737 O O . VAL A 1 94 ? 8.051 -5.084 0.488 1.00 88.75 94 VAL A O 1
ATOM 740 N N . LEU A 1 95 ? 7.359 -3.407 1.808 1.00 87.88 95 LEU A N 1
ATOM 741 C CA . LEU A 1 95 ? 8.433 -3.537 2.790 1.00 87.88 95 LEU A CA 1
ATOM 742 C C . LEU A 1 95 ? 8.210 -4.706 3.760 1.00 87.88 95 LEU A C 1
ATOM 744 O O . LEU A 1 95 ? 9.135 -5.060 4.494 1.00 87.88 95 LEU A O 1
ATOM 748 N N . SER A 1 96 ? 7.011 -5.298 3.778 1.00 88.12 96 SER A N 1
ATOM 749 C CA . SER A 1 96 ? 6.729 -6.459 4.615 1.00 88.12 96 SER A CA 1
ATOM 750 C C . SER A 1 96 ? 7.570 -7.666 4.172 1.00 88.12 96 SER A C 1
ATOM 752 O O . SER A 1 96 ? 7.740 -7.902 2.969 1.00 88.12 96 SER A O 1
ATOM 754 N N . PRO A 1 97 ? 8.102 -8.465 5.113 1.00 85.38 97 PRO A N 1
ATOM 755 C CA . PRO A 1 97 ? 8.762 -9.726 4.785 1.00 85.38 97 PRO A CA 1
ATOM 756 C C . PRO A 1 97 ? 7.907 -10.639 3.897 1.00 85.38 97 PRO A C 1
ATOM 758 O O . PRO A 1 97 ? 8.434 -11.304 3.012 1.00 85.38 97 PRO A O 1
ATOM 761 N N . GLU A 1 98 ? 6.592 -10.638 4.104 1.00 86.31 98 GLU A N 1
ATOM 762 C CA . GLU A 1 98 ? 5.608 -11.496 3.446 1.00 86.31 98 GLU A CA 1
ATOM 763 C C . GLU A 1 98 ? 5.444 -11.215 1.945 1.00 86.31 98 GLU A C 1
ATOM 765 O O . GLU A 1 98 ? 4.983 -12.087 1.203 1.00 86.31 98 GLU A O 1
ATOM 770 N N . PHE A 1 99 ? 5.865 -10.037 1.479 1.00 84.25 99 PHE A N 1
ATOM 771 C CA . PHE A 1 99 ? 5.924 -9.697 0.056 1.00 84.25 99 PHE A CA 1
ATOM 772 C C . PHE A 1 99 ? 7.098 -10.373 -0.678 1.00 84.25 99 PHE A C 1
ATOM 774 O O . PHE A 1 99 ? 7.062 -10.552 -1.893 1.00 84.25 99 PHE A O 1
ATOM 781 N N . HIS A 1 100 ? 8.156 -10.759 0.039 1.00 82.56 100 HIS A N 1
ATOM 782 C CA . HIS A 1 100 ? 9.392 -11.284 -0.551 1.00 82.56 100 HIS A CA 1
ATOM 783 C C . HIS A 1 100 ? 9.478 -12.817 -0.586 1.00 82.56 100 HIS A C 1
ATOM 785 O O . HIS A 1 100 ? 10.529 -13.349 -0.952 1.00 82.56 100 HIS A O 1
ATOM 791 N N . VAL A 1 101 ? 8.396 -13.507 -0.203 1.00 68.69 101 VAL A N 1
ATOM 792 C CA . VAL A 1 101 ? 8.316 -14.973 -0.068 1.00 68.69 101 VAL A CA 1
ATOM 793 C C . VAL A 1 101 ? 7.528 -15.618 -1.198 1.00 68.69 101 VAL A C 1
ATOM 795 O O . VAL A 1 101 ? 6.328 -15.277 -1.365 1.00 68.69 101 VAL A O 1
#

Organism: NCBI:txid1487602

Secondary structure (DSSP, 8-state):
--HHHHHHHH-BPPEEEETTEEEEPPTTS--SB------S-TT-HHHHHHHHHHHHHSS-S-HHHHHHHHHHHHHHHHHT-HHHHHHHHHHHHHTSGGGG-